Protein AF-A0A0A0WBD5-F1 (afdb_monomer_lite)

Sequence (180 aa):
EGVCSATETVPEGPFGEMHGYVFPGDAHAQPKYRVDLITHRKDAILPVCNCGRLTDETHTMIGPLAAAEIGFLLKSKGLPIKEAFSPFESQVTWVALQVDTEKLRAMKTNAEALCRTIGNVVFNDKVGYTIHRLVLVGEDIDVYNFKDVMWAFCTRCRPGLDEYHFEDVRGFPLIPYMSH

Organism: NCBI:txid2025498

Secondary structure (DSSP, 8-state):
-EEEEEEEEEEE-----TTS---TT--EEEEEEEE------TT--------SSSSSHIIIIIHHHHHHHHHHHHHHTT--EEEEE--GGGTT-EEEEEE-HHHHHHTT--HHHHHHHHHHHHHTSGGGTT--EEEEE-TTS-TT-HHHHHHHHHHH--TTTS-----SS---TTSHHHH-

Radius of gyration: 19.65 Å; chains: 1; bounding box: 48×39×56 Å

pLDDT: mean 97.89, std 2.72, range [66.81, 98.94]

Structure (mmCIF, N/CA/C/O backbone):
data_AF-A0A0A0WBD5-F1
#
_entry.id   AF-A0A0A0WBD5-F1
#
loop_
_atom_site.group_PDB
_atom_site.id
_atom_site.type_symbol
_atom_site.label_atom_id
_atom_site.label_alt_id
_atom_site.label_comp_id
_atom_site.label_asym_id
_atom_site.label_entity_id
_atom_site.label_seq_id
_atom_site.pdbx_PDB_ins_code
_atom_site.Cartn_x
_atom_site.Cartn_y
_atom_site.Cartn_z
_atom_site.occupancy
_atom_site.B_iso_or_equiv
_atom_site.auth_seq_id
_atom_site.auth_comp_id
_atom_site.auth_asym_id
_atom_site.auth_atom_id
_atom_site.pdbx_PDB_model_num
ATOM 1 N N . GLU A 1 1 ? 19.683 -13.896 -18.304 1.00 97.62 1 GLU A N 1
ATOM 2 C CA . GLU A 1 1 ? 20.782 -13.965 -17.313 1.00 97.62 1 GLU A CA 1
ATOM 3 C C . GLU A 1 1 ? 21.761 -12.823 -17.564 1.00 97.62 1 GLU A C 1
ATOM 5 O O . GLU A 1 1 ? 21.867 -12.368 -18.702 1.00 97.62 1 GLU A O 1
ATOM 10 N N . GLY A 1 2 ? 22.423 -12.316 -16.523 1.00 98.06 2 GLY A N 1
ATOM 11 C CA . GLY A 1 2 ? 23.289 -11.139 -16.620 1.00 98.06 2 GLY A CA 1
ATOM 12 C C . GLY A 1 2 ? 23.645 -10.558 -15.251 1.00 98.06 2 GLY A C 1
ATOM 13 O O . GLY A 1 2 ? 23.591 -11.271 -14.250 1.00 98.06 2 GLY A O 1
ATOM 14 N N . VAL A 1 3 ? 23.982 -9.265 -15.202 1.00 98.19 3 VAL A N 1
ATOM 15 C CA . VAL A 1 3 ? 24.390 -8.561 -13.970 1.00 98.19 3 VAL A CA 1
ATOM 16 C C . VAL A 1 3 ? 23.696 -7.203 -13.824 1.00 98.19 3 VAL A C 1
ATOM 18 O O . VAL A 1 3 ? 23.534 -6.476 -14.804 1.00 98.19 3 VAL A O 1
ATOM 21 N N . CYS A 1 4 ? 23.324 -6.845 -12.592 1.00 98.31 4 CYS A N 1
ATOM 22 C CA . CYS A 1 4 ? 22.983 -5.472 -12.208 1.00 98.31 4 CYS A CA 1
ATOM 23 C C . CYS A 1 4 ? 24.270 -4.756 -11.788 1.00 98.31 4 CYS A C 1
ATOM 25 O O . CYS A 1 4 ? 24.974 -5.245 -10.902 1.00 98.31 4 CYS A O 1
ATOM 27 N N . SER A 1 5 ? 24.596 -3.627 -12.414 1.00 98.06 5 SER A N 1
ATOM 28 C CA . SER A 1 5 ? 25.774 -2.848 -12.028 1.00 98.06 5 SER A CA 1
ATOM 29 C C . SER A 1 5 ? 25.575 -2.214 -10.650 1.00 98.06 5 SER A C 1
ATOM 31 O O . SER A 1 5 ? 24.498 -1.705 -10.347 1.00 98.06 5 SER A O 1
ATOM 33 N N . ALA A 1 6 ? 26.617 -2.234 -9.817 1.00 97.81 6 ALA A N 1
ATOM 34 C CA . ALA A 1 6 ? 26.623 -1.564 -8.514 1.00 97.81 6 ALA A CA 1
ATOM 35 C C . ALA A 1 6 ? 27.113 -0.106 -8.597 1.00 97.81 6 ALA A C 1
ATOM 37 O O . ALA A 1 6 ? 27.098 0.602 -7.592 1.00 97.81 6 ALA A O 1
ATOM 38 N N . THR A 1 7 ? 27.593 0.329 -9.767 1.00 98.00 7 THR A N 1
ATOM 39 C CA . THR A 1 7 ? 28.260 1.629 -9.952 1.00 98.00 7 THR A CA 1
ATOM 40 C C . THR A 1 7 ? 27.797 2.383 -11.193 1.00 98.00 7 THR A C 1
ATOM 42 O O . THR A 1 7 ? 27.757 3.609 -11.166 1.00 98.00 7 THR A O 1
ATOM 45 N N . GLU A 1 8 ? 27.458 1.690 -12.283 1.00 98.44 8 GLU A N 1
ATOM 46 C CA . GLU A 1 8 ? 26.980 2.341 -13.502 1.00 98.44 8 GLU A CA 1
ATOM 47 C C . GLU A 1 8 ? 25.473 2.592 -13.433 1.00 98.44 8 GLU A C 1
ATOM 49 O O . GLU A 1 8 ? 24.688 1.697 -13.099 1.00 98.44 8 GLU A O 1
ATOM 54 N N . THR A 1 9 ? 25.069 3.785 -13.858 1.00 98.44 9 THR A N 1
ATOM 55 C CA . THR A 1 9 ? 23.668 4.167 -14.033 1.00 98.44 9 THR A CA 1
ATOM 56 C C . THR A 1 9 ? 23.389 4.601 -15.470 1.00 98.44 9 THR A C 1
ATOM 58 O O . THR A 1 9 ? 24.304 4.929 -16.230 1.00 98.44 9 THR A O 1
ATOM 61 N N . VAL A 1 10 ? 22.117 4.567 -15.862 1.00 98.00 10 VAL A N 1
ATOM 62 C CA . VAL A 1 10 ? 21.611 5.057 -17.154 1.00 98.00 10 VAL A CA 1
ATOM 63 C C . VAL A 1 10 ? 20.319 5.854 -16.943 1.00 98.00 10 VAL A C 1
ATOM 65 O O . VAL A 1 10 ? 19.667 5.653 -15.917 1.00 98.00 10 VAL A O 1
ATOM 68 N N . PRO A 1 11 ? 19.939 6.750 -17.876 1.00 98.06 11 PRO A N 1
ATOM 69 C CA . PRO A 1 11 ? 18.626 7.386 -17.844 1.00 98.06 11 PRO A CA 1
ATOM 70 C C . PRO A 1 11 ? 17.508 6.339 -17.935 1.00 98.06 11 PRO A C 1
ATOM 72 O O . PRO A 1 11 ? 17.536 5.479 -18.817 1.00 98.06 11 PRO A O 1
ATOM 75 N N . GLU A 1 12 ? 16.538 6.427 -17.035 1.00 98.06 12 GLU A N 1
ATOM 76 C CA . GLU A 1 12 ? 15.359 5.565 -16.941 1.00 98.06 12 GLU A CA 1
ATOM 77 C C . GLU A 1 12 ? 14.115 6.443 -16.746 1.00 98.06 12 GLU A C 1
ATOM 79 O O . GLU A 1 12 ? 14.211 7.532 -16.177 1.00 98.06 12 GLU A O 1
ATOM 84 N N . GLY A 1 13 ? 12.972 5.996 -17.266 1.00 96.38 13 GLY A N 1
ATOM 85 C CA . GLY A 1 13 ? 11.739 6.772 -17.286 1.00 96.38 13 GLY A CA 1
ATOM 86 C C . GLY A 1 13 ? 11.680 7.865 -18.374 1.00 96.38 13 GLY A C 1
ATOM 87 O O . GLY A 1 13 ? 12.560 7.963 -19.237 1.00 96.38 13 GLY A O 1
ATOM 88 N N . PRO A 1 14 ? 10.614 8.685 -18.364 1.00 95.94 14 PRO A N 1
ATOM 89 C CA . PRO A 1 14 ? 9.466 8.554 -17.471 1.00 95.94 14 PRO A CA 1
ATOM 90 C C . PRO A 1 14 ? 8.604 7.344 -17.846 1.00 95.94 14 PRO A C 1
ATOM 92 O O . PRO A 1 14 ? 8.561 6.926 -19.006 1.00 95.94 14 PRO A O 1
ATOM 95 N N . PHE A 1 15 ? 7.888 6.804 -16.867 1.00 97.69 15 PHE A N 1
ATOM 96 C CA . PHE A 1 15 ? 6.972 5.684 -17.052 1.00 97.69 15 PHE A CA 1
ATOM 97 C C . PHE A 1 15 ? 5.539 6.077 -16.664 1.00 97.69 15 PHE A C 1
ATOM 99 O O . PHE A 1 15 ? 5.324 6.995 -15.874 1.00 97.69 15 PHE A O 1
ATOM 106 N N . GLY A 1 16 ? 4.551 5.425 -17.285 1.00 97.56 16 GLY A N 1
ATOM 107 C CA . GLY A 1 16 ? 3.148 5.547 -16.894 1.00 97.56 16 GLY A CA 1
ATOM 108 C C . GLY A 1 16 ? 2.907 4.719 -15.643 1.00 97.56 16 GLY A C 1
ATOM 109 O O . GLY A 1 16 ? 2.786 3.501 -15.724 1.00 97.56 16 GLY A O 1
ATOM 110 N N . GLU A 1 17 ? 2.882 5.381 -14.495 1.00 98.12 17 GLU A N 1
ATOM 111 C CA . GLU A 1 17 ? 2.952 4.718 -13.198 1.00 98.12 17 GLU A CA 1
ATOM 112 C C . GLU A 1 17 ? 1.586 4.322 -12.640 1.00 98.12 17 GLU A C 1
ATOM 114 O O . GLU A 1 17 ? 0.537 4.831 -13.050 1.00 98.12 17 GLU A O 1
ATOM 119 N N . MET A 1 18 ? 1.620 3.454 -11.623 1.00 98.31 18 MET A N 1
ATOM 120 C CA . MET A 1 18 ? 0.448 2.883 -10.942 1.00 98.31 18 MET A CA 1
ATOM 121 C C . MET A 1 18 ? -0.545 3.911 -10.388 1.00 98.31 18 MET A C 1
ATOM 123 O O . MET A 1 18 ? -1.683 3.574 -10.085 1.00 98.31 18 MET A O 1
ATOM 127 N N . HIS A 1 19 ? 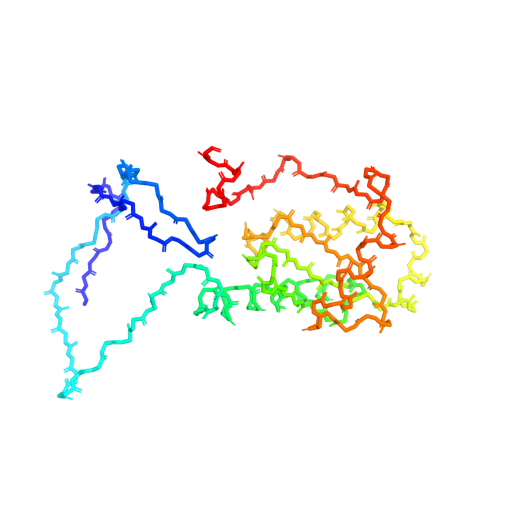-0.143 5.173 -10.231 1.00 98.50 19 HIS A N 1
ATOM 128 C CA . HIS A 1 19 ? -1.036 6.224 -9.750 1.00 98.50 19 HIS A CA 1
ATOM 129 C C . HIS A 1 19 ? -1.851 6.891 -10.870 1.00 98.50 19 HIS A C 1
ATOM 131 O O . HIS A 1 19 ? -2.668 7.766 -10.592 1.00 98.50 19 HIS A O 1
ATOM 137 N N . GLY A 1 20 ? -1.645 6.481 -12.127 1.00 97.88 20 GLY A N 1
ATOM 138 C CA . GLY A 1 20 ? -2.354 7.003 -13.294 1.00 97.88 20 GLY A CA 1
ATOM 139 C C . GLY A 1 20 ? -1.709 8.229 -13.936 1.00 97.88 20 GLY A C 1
ATOM 140 O O . GLY A 1 20 ? -2.402 8.974 -14.631 1.00 97.88 20 GLY A O 1
ATOM 141 N N . TYR A 1 21 ? -0.410 8.441 -13.711 1.00 98.00 21 TYR A N 1
ATOM 142 C CA . TYR A 1 21 ? 0.325 9.617 -14.177 1.00 98.00 21 TYR A CA 1
ATOM 143 C C . TYR A 1 21 ? 1.614 9.231 -14.898 1.00 98.00 21 TYR A C 1
ATOM 145 O O . TYR A 1 21 ? 2.246 8.225 -14.593 1.00 98.00 21 TYR A O 1
ATOM 153 N N . VAL A 1 22 ? 2.002 10.084 -15.840 1.00 97.19 22 VAL A N 1
ATOM 154 C CA . VAL A 1 22 ? 3.328 10.122 -16.455 1.00 97.19 22 VAL A CA 1
ATOM 155 C C . VAL A 1 22 ? 3.760 11.583 -16.491 1.00 97.19 22 VAL A C 1
ATOM 157 O O . VAL A 1 22 ? 2.947 12.454 -16.807 1.00 97.19 22 VAL A O 1
ATOM 160 N N . PHE A 1 23 ? 5.025 11.852 -16.185 1.00 96.06 23 PHE A N 1
ATOM 161 C CA . PHE A 1 23 ? 5.609 13.192 -16.231 1.00 96.06 23 PHE A CA 1
ATOM 162 C C . PHE A 1 23 ? 6.639 13.247 -17.368 1.00 96.06 23 PHE A C 1
ATOM 164 O O . PHE A 1 23 ? 7.776 12.813 -17.195 1.00 96.06 23 PHE A O 1
ATOM 171 N N . PRO A 1 24 ? 6.261 13.706 -18.579 1.00 94.88 24 PRO A N 1
ATOM 172 C CA . PRO A 1 24 ? 7.163 13.712 -19.728 1.00 94.88 24 PRO A CA 1
ATOM 173 C C . PRO A 1 24 ? 8.469 14.466 -19.447 1.00 94.88 24 PRO A C 1
ATOM 175 O O . P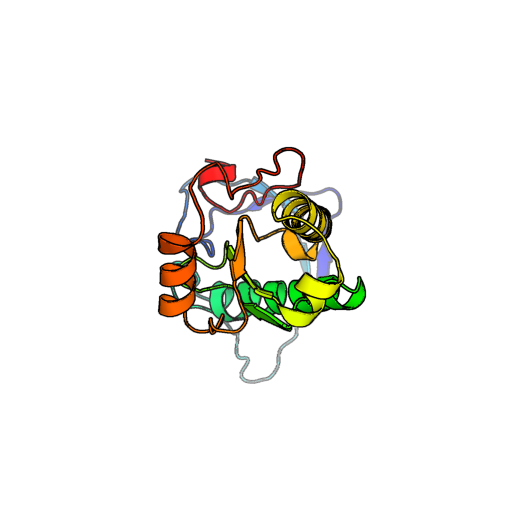RO A 1 24 ? 8.443 15.607 -18.995 1.00 94.88 24 PRO A O 1
ATOM 178 N N . GLY A 1 25 ? 9.605 13.843 -19.763 1.00 92.50 25 GLY A N 1
ATOM 179 C CA . GLY A 1 25 ? 10.939 14.404 -19.521 1.00 92.50 25 GLY A CA 1
ATOM 180 C C . GLY A 1 25 ? 11.526 14.108 -18.137 1.00 92.50 25 GLY A C 1
ATOM 181 O O . GLY A 1 25 ? 12.695 14.421 -17.924 1.00 92.50 25 GLY A O 1
ATOM 182 N N . ASP A 1 26 ? 10.769 13.475 -17.236 1.00 93.06 26 ASP A N 1
ATOM 183 C CA . ASP A 1 26 ? 11.231 13.112 -15.894 1.00 93.06 26 ASP A CA 1
ATOM 184 C C . ASP A 1 26 ? 12.023 11.793 -15.905 1.00 93.06 26 ASP A C 1
ATOM 186 O O . ASP A 1 26 ? 11.539 10.736 -15.502 1.00 93.06 26 ASP A O 1
ATOM 190 N N . ALA A 1 27 ? 13.231 11.849 -16.469 1.00 93.38 27 ALA A N 1
ATOM 191 C CA . ALA A 1 27 ? 14.156 10.724 -16.495 1.00 93.38 27 ALA A CA 1
ATOM 192 C C . ALA A 1 27 ? 15.162 10.814 -15.341 1.00 93.38 27 ALA A C 1
ATOM 194 O O . ALA A 1 27 ? 15.797 11.852 -15.135 1.00 93.38 27 ALA A O 1
ATOM 195 N N . HIS A 1 28 ? 15.373 9.698 -14.645 1.00 94.25 28 HIS A N 1
ATOM 196 C CA . HIS A 1 28 ? 16.263 9.606 -13.487 1.00 94.25 28 HIS A CA 1
ATOM 197 C C . HIS A 1 28 ? 17.397 8.617 -13.740 1.00 94.25 28 HIS A C 1
ATOM 199 O O . HIS A 1 28 ? 17.284 7.698 -14.549 1.00 94.25 28 HIS A O 1
ATOM 205 N N . ALA A 1 29 ? 18.522 8.793 -13.049 1.00 97.44 29 ALA A N 1
ATOM 206 C CA . ALA A 1 29 ? 19.633 7.852 -13.136 1.00 97.44 29 ALA A CA 1
ATOM 207 C C . ALA A 1 29 ? 19.317 6.580 -12.330 1.00 97.44 29 ALA A C 1
ATOM 209 O O . ALA A 1 29 ? 19.260 6.634 -11.103 1.00 97.44 29 ALA A O 1
ATOM 210 N N . GLN A 1 30 ? 19.159 5.438 -13.006 1.00 97.50 30 GLN A N 1
ATOM 211 C CA . GLN A 1 30 ? 18.866 4.140 -12.380 1.00 97.50 30 GLN A CA 1
ATOM 212 C C . GLN A 1 30 ? 19.950 3.092 -12.677 1.00 97.50 30 GLN A C 1
ATOM 214 O O . GLN A 1 30 ? 20.697 3.246 -13.651 1.00 97.50 30 GLN A O 1
ATOM 219 N N . PRO A 1 31 ? 20.070 2.020 -11.863 1.00 98.31 31 PRO A N 1
ATOM 220 C CA . PRO A 1 31 ? 21.063 0.969 -12.071 1.00 98.31 31 PRO A CA 1
ATOM 221 C C . PRO A 1 31 ? 20.987 0.338 -13.465 1.00 98.31 31 PRO A C 1
ATOM 223 O O . PRO A 1 31 ? 19.926 -0.077 -13.932 1.00 98.31 31 PRO A O 1
ATOM 226 N N . LYS A 1 32 ? 22.142 0.219 -14.124 1.00 98.44 32 LYS A N 1
ATOM 227 C CA . LYS A 1 32 ? 22.252 -0.406 -15.446 1.00 98.44 32 LYS A CA 1
ATOM 228 C C . LYS A 1 32 ? 22.298 -1.929 -15.325 1.00 98.44 32 LYS A C 1
ATOM 230 O O . LYS A 1 32 ? 23.159 -2.480 -14.635 1.00 98.44 32 LYS A O 1
ATOM 235 N N . TYR A 1 33 ? 21.442 -2.618 -16.074 1.00 98.38 33 TYR A N 1
ATOM 236 C CA . TYR A 1 33 ? 21.478 -4.074 -16.217 1.00 98.38 33 TYR A CA 1
ATOM 237 C C . TYR A 1 33 ? 22.164 -4.456 -17.533 1.00 98.38 33 TYR A C 1
ATOM 239 O O . TYR A 1 33 ? 21.792 -3.969 -18.600 1.00 98.38 33 TYR A O 1
ATOM 247 N N . ARG A 1 34 ? 23.163 -5.344 -17.472 1.00 98.06 34 ARG A N 1
ATOM 248 C CA . ARG A 1 34 ? 23.787 -5.959 -18.655 1.00 98.06 34 ARG A CA 1
ATOM 249 C C . ARG A 1 34 ? 23.239 -7.370 -18.822 1.00 98.06 34 ARG A C 1
ATOM 251 O O . ARG A 1 34 ? 23.305 -8.166 -17.888 1.00 98.06 34 ARG A O 1
ATOM 258 N N . VAL A 1 35 ? 22.715 -7.669 -20.006 1.00 98.44 35 VAL A N 1
ATOM 259 C CA . VAL A 1 35 ? 22.176 -8.988 -20.358 1.00 98.44 35 VAL A CA 1
ATOM 260 C C . VAL A 1 35 ? 23.244 -9.785 -21.099 1.00 98.44 35 VAL A C 1
ATOM 262 O O . VAL A 1 35 ? 23.732 -9.337 -22.132 1.00 98.44 35 VAL A O 1
ATOM 265 N N . ASP A 1 36 ? 23.570 -10.967 -20.580 1.00 98.69 36 ASP A N 1
ATOM 266 C CA . ASP A 1 36 ? 24.629 -11.831 -21.122 1.00 98.69 36 ASP A CA 1
ATOM 267 C C . ASP A 1 36 ? 24.064 -13.010 -21.914 1.00 98.69 36 ASP A C 1
ATOM 269 O O . ASP A 1 36 ? 24.684 -13.484 -22.863 1.00 98.69 36 ASP A O 1
ATOM 273 N N . LEU A 1 37 ? 22.870 -13.474 -21.539 1.00 98.50 37 LEU A N 1
ATOM 274 C CA . LEU A 1 37 ? 22.197 -14.597 -22.181 1.00 98.50 37 LEU A CA 1
ATOM 275 C C . LEU A 1 37 ? 20.679 -14.439 -22.087 1.00 98.50 37 LEU A C 1
ATOM 277 O O . LEU A 1 37 ? 20.139 -14.108 -21.026 1.00 98.50 37 LEU A O 1
ATOM 281 N N . ILE A 1 38 ? 19.987 -14.746 -23.183 1.00 98.44 38 ILE A N 1
ATOM 282 C CA . ILE A 1 38 ? 18.528 -14.864 -23.241 1.00 98.44 38 ILE A CA 1
ATOM 283 C C . ILE A 1 38 ? 18.194 -16.301 -23.641 1.00 98.44 38 ILE A C 1
ATOM 285 O O . ILE A 1 38 ? 18.619 -16.770 -24.694 1.00 98.44 38 ILE A O 1
ATOM 289 N N . THR A 1 39 ? 17.417 -16.990 -22.808 1.00 98.38 39 THR A N 1
ATOM 290 C CA . THR A 1 39 ? 16.805 -18.284 -23.128 1.00 98.38 39 THR A CA 1
ATOM 291 C C . THR A 1 39 ? 15.287 -18.135 -23.065 1.00 98.38 39 THR A C 1
ATOM 293 O O . THR A 1 39 ? 14.764 -17.336 -22.288 1.00 98.38 39 THR A O 1
ATOM 296 N N . HIS A 1 40 ? 14.556 -18.865 -23.907 1.00 98.44 40 HIS A N 1
ATOM 297 C CA . HIS A 1 40 ? 13.094 -18.866 -23.892 1.00 98.44 40 HIS A CA 1
ATOM 298 C C . HIS A 1 40 ? 12.540 -20.196 -24.411 1.00 98.44 40 HIS A C 1
ATOM 300 O O . HIS A 1 40 ? 13.219 -20.950 -25.111 1.00 98.44 40 HIS A O 1
ATOM 306 N N . ARG A 1 41 ? 11.281 -20.493 -24.074 1.00 98.56 41 ARG A N 1
ATOM 307 C CA . ARG A 1 41 ? 10.561 -21.648 -24.631 1.00 98.56 41 ARG A CA 1
ATOM 308 C C . ARG A 1 41 ? 10.269 -21.436 -26.119 1.00 98.56 41 ARG A C 1
ATOM 310 O O . ARG A 1 41 ? 10.183 -20.300 -26.582 1.00 98.56 41 ARG A O 1
ATOM 317 N N . LYS A 1 42 ? 10.046 -22.527 -26.857 1.00 98.12 42 LYS A N 1
ATOM 318 C CA . LYS A 1 42 ? 9.382 -22.448 -28.165 1.00 98.12 42 LYS A CA 1
ATOM 319 C C . LYS A 1 42 ? 8.000 -21.802 -27.981 1.00 98.12 42 LYS A C 1
ATOM 321 O O . LYS A 1 42 ? 7.334 -22.117 -26.997 1.00 98.12 42 LYS A O 1
ATOM 326 N N . ASP A 1 43 ? 7.622 -20.911 -28.898 1.00 97.94 43 ASP A N 1
ATOM 327 C CA . ASP A 1 43 ? 6.365 -20.147 -28.859 1.00 97.94 43 ASP A CA 1
ATOM 328 C C . ASP A 1 43 ? 6.225 -19.323 -27.561 1.00 97.94 43 ASP A C 1
ATOM 330 O O . ASP A 1 43 ? 5.267 -19.450 -26.801 1.00 97.94 43 ASP A O 1
ATOM 334 N N . ALA A 1 44 ? 7.254 -18.519 -27.271 1.00 98.38 44 ALA A N 1
ATOM 335 C CA . ALA A 1 44 ? 7.349 -17.735 -26.044 1.00 98.38 44 ALA A CA 1
ATOM 336 C C . ALA A 1 44 ? 6.211 -16.708 -25.905 1.00 98.38 44 ALA A C 1
ATOM 338 O O . ALA A 1 44 ? 5.827 -16.046 -26.867 1.00 98.38 44 ALA A O 1
ATOM 339 N N . ILE A 1 45 ? 5.731 -16.542 -24.672 1.00 98.56 45 ILE A N 1
ATOM 340 C CA . ILE A 1 45 ? 4.708 -15.565 -24.288 1.00 98.56 45 ILE A CA 1
ATOM 341 C C . ILE A 1 45 ? 5.355 -14.586 -23.309 1.00 98.56 45 ILE A C 1
ATOM 343 O O . ILE A 1 45 ? 5.927 -15.013 -22.305 1.00 98.56 45 ILE A O 1
ATOM 347 N N . LEU A 1 46 ? 5.253 -13.289 -23.595 1.00 98.25 46 LEU A N 1
ATOM 348 C CA . LEU A 1 46 ? 5.712 -12.217 -22.715 1.00 98.25 46 LEU A CA 1
ATOM 349 C C . LEU A 1 46 ? 4.490 -11.556 -22.057 1.00 98.25 46 LEU A C 1
ATOM 351 O O . LEU A 1 46 ? 3.748 -10.869 -22.761 1.00 98.25 46 LEU A O 1
ATOM 355 N N . PRO A 1 47 ? 4.240 -11.757 -20.751 1.00 98.38 47 PRO A N 1
ATOM 356 C CA . PRO A 1 47 ? 3.200 -11.011 -20.053 1.00 98.38 47 PRO A CA 1
ATOM 357 C C . PRO A 1 47 ? 3.604 -9.537 -19.938 1.00 98.38 47 PRO A C 1
ATOM 359 O O . PRO A 1 47 ? 4.763 -9.223 -19.669 1.00 98.38 47 PRO A O 1
ATOM 362 N N . VAL A 1 48 ? 2.640 -8.641 -20.136 1.00 97.81 48 VAL A N 1
ATOM 363 C CA . VAL A 1 48 ? 2.832 -7.190 -20.049 1.00 97.81 48 VAL A CA 1
ATOM 364 C C . VAL A 1 48 ? 1.712 -6.604 -19.202 1.00 97.81 48 VAL A C 1
ATOM 366 O O . VAL A 1 48 ? 0.544 -6.892 -19.448 1.00 97.81 48 VAL A O 1
ATOM 369 N N . CYS A 1 49 ? 2.084 -5.764 -18.239 1.00 97.88 49 CYS A N 1
ATOM 370 C CA . CYS A 1 49 ? 1.170 -4.907 -17.493 1.00 97.88 49 CYS A CA 1
ATOM 371 C C . CYS A 1 49 ? 1.171 -3.526 -18.158 1.00 97.88 49 CYS A C 1
ATOM 373 O O . CYS A 1 49 ? 2.203 -2.855 -18.187 1.00 97.88 49 CYS A O 1
ATOM 375 N N . ASN A 1 50 ? 0.034 -3.108 -18.711 1.00 97.88 50 ASN A N 1
ATOM 376 C CA . ASN A 1 50 ? -0.148 -1.752 -19.229 1.00 97.88 50 ASN A CA 1
ATOM 377 C C . ASN A 1 50 ? -0.785 -0.890 -18.137 1.00 97.88 50 ASN A C 1
ATOM 379 O O . ASN A 1 50 ? -1.998 -0.678 -18.145 1.00 97.88 50 ASN A O 1
ATOM 383 N N . CYS A 1 51 ? 0.027 -0.489 -17.161 1.00 98.06 51 CYS A N 1
ATOM 384 C CA . CYS A 1 51 ? -0.467 0.156 -15.952 1.00 98.06 51 CYS A CA 1
ATOM 385 C C . CYS A 1 51 ? -0.853 1.624 -16.136 1.00 98.06 51 CYS A C 1
ATOM 387 O O . CYS A 1 51 ? -0.383 2.318 -17.040 1.00 98.06 51 CYS A O 1
ATOM 389 N N . GLY A 1 52 ? -1.710 2.101 -15.236 1.00 98.00 52 GLY A N 1
ATOM 390 C CA . GLY A 1 52 ? -2.078 3.504 -15.146 1.00 98.00 52 GLY A CA 1
ATOM 391 C C . GLY A 1 52 ? -3.233 3.725 -14.183 1.00 98.00 52 GLY A C 1
ATOM 392 O O . GLY A 1 52 ? -3.119 3.497 -12.985 1.00 98.00 52 GLY A O 1
ATOM 393 N N . ARG A 1 53 ? -4.354 4.235 -14.700 1.00 98.62 53 ARG A N 1
ATOM 394 C CA . ARG A 1 53 ? -5.588 4.353 -13.912 1.00 98.62 53 ARG A CA 1
ATOM 395 C C . ARG A 1 53 ? -6.234 2.981 -13.732 1.00 98.62 53 ARG A C 1
ATOM 397 O O . ARG A 1 53 ? -5.987 2.066 -14.507 1.00 98.62 53 ARG A O 1
ATOM 404 N N . LEU A 1 54 ? -7.122 2.892 -12.745 1.00 97.94 54 LEU A N 1
ATOM 405 C CA . LEU A 1 54 ? -7.862 1.677 -12.410 1.00 97.94 54 LEU A CA 1
ATOM 406 C C . LEU A 1 54 ? -8.452 0.939 -13.633 1.00 97.94 54 LEU A C 1
ATOM 408 O O . LEU A 1 54 ? -9.069 1.577 -14.487 1.00 97.94 54 LEU A O 1
ATOM 412 N N . THR A 1 55 ? -8.344 -0.390 -13.742 1.00 98.44 55 THR A N 1
ATOM 413 C CA . THR A 1 55 ? -7.704 -1.354 -12.819 1.00 98.44 55 THR A CA 1
ATOM 414 C C . THR A 1 55 ? -6.776 -2.285 -13.596 1.00 98.44 55 THR A C 1
ATOM 416 O O . THR A 1 55 ? -7.184 -2.866 -14.598 1.00 98.44 55 THR A O 1
ATOM 419 N N . ASP A 1 56 ? -5.556 -2.457 -13.091 1.00 98.62 56 ASP A N 1
ATOM 420 C CA . ASP A 1 56 ? -4.501 -3.315 -13.649 1.00 98.62 56 ASP A CA 1
ATOM 421 C C . ASP A 1 56 ? -3.740 -4.050 -12.524 1.00 98.62 56 ASP A C 1
ATOM 423 O O . ASP A 1 56 ? -4.074 -3.909 -11.340 1.00 98.62 56 ASP A O 1
ATOM 427 N N . GLU A 1 57 ? -2.706 -4.816 -12.878 1.00 98.69 57 GLU A N 1
ATOM 428 C CA . GLU A 1 57 ? -1.925 -5.637 -11.946 1.00 98.69 57 GLU A CA 1
ATOM 429 C C . GLU A 1 57 ? -1.291 -4.837 -10.798 1.00 98.69 57 GLU A C 1
ATOM 431 O O . GLU A 1 57 ? -1.146 -5.360 -9.690 1.00 98.69 57 GLU A O 1
ATOM 436 N N . THR A 1 58 ? -0.949 -3.563 -11.007 1.00 98.69 58 THR A N 1
ATOM 437 C CA . THR A 1 58 ? -0.390 -2.714 -9.942 1.00 98.69 58 THR A CA 1
ATOM 438 C C . THR A 1 58 ? -1.407 -2.479 -8.827 1.00 98.69 58 THR A C 1
ATOM 440 O O . THR A 1 58 ? -1.047 -2.408 -7.657 1.00 98.69 58 THR A O 1
ATOM 443 N N . HIS A 1 59 ? -2.696 -2.478 -9.153 1.00 98.69 59 HIS A N 1
ATOM 444 C CA . HIS A 1 59 ? -3.773 -2.305 -8.188 1.00 98.69 59 HIS A CA 1
ATOM 445 C C . HIS A 1 59 ? -4.207 -3.632 -7.587 1.00 98.69 59 HIS A C 1
ATOM 447 O O . HIS A 1 59 ? -4.418 -3.720 -6.385 1.00 98.69 59 HIS A O 1
ATOM 453 N N . THR A 1 60 ? -4.344 -4.678 -8.404 1.00 98.62 60 THR A N 1
ATOM 454 C CA . THR A 1 60 ? -4.840 -5.977 -7.929 1.00 98.62 60 THR A CA 1
ATOM 455 C C . THR A 1 60 ? -3.782 -6.770 -7.168 1.00 98.62 60 THR A C 1
ATOM 457 O O . THR A 1 60 ? -4.142 -7.658 -6.398 1.00 98.62 60 THR A O 1
ATOM 460 N N . MET A 1 61 ? -2.492 -6.469 -7.364 1.00 98.62 61 MET A N 1
ATOM 461 C CA . MET A 1 61 ? -1.388 -7.160 -6.698 1.00 98.62 61 MET A CA 1
ATOM 462 C C . MET A 1 61 ? -0.695 -6.283 -5.655 1.00 98.62 61 MET A C 1
ATOM 464 O O . MET A 1 61 ? -0.665 -6.682 -4.496 1.00 98.62 61 MET A O 1
ATOM 468 N N . ILE A 1 62 ? -0.160 -5.104 -6.006 1.00 98.50 62 ILE A N 1
ATOM 469 C CA . ILE A 1 62 ? 0.677 -4.326 -5.065 1.00 98.50 62 ILE A CA 1
ATOM 470 C C . ILE A 1 62 ? -0.128 -3.935 -3.821 1.00 98.50 62 ILE A C 1
ATOM 472 O O . ILE A 1 62 ? 0.280 -4.263 -2.708 1.00 98.50 62 ILE A O 1
ATOM 476 N N . GLY A 1 63 ? -1.294 -3.308 -4.005 1.00 98.19 63 GLY A N 1
ATOM 477 C CA . GLY A 1 63 ? -2.161 -2.873 -2.905 1.00 98.19 63 GLY A CA 1
ATOM 478 C C . GLY A 1 63 ? -2.626 -4.020 -1.995 1.00 98.19 63 GLY A C 1
ATOM 479 O O . GLY A 1 63 ? -2.306 -4.017 -0.805 1.00 98.19 63 GLY A O 1
ATOM 480 N N . PRO A 1 64 ? -3.366 -5.019 -2.513 1.00 98.38 64 PRO A N 1
ATOM 481 C CA . PRO A 1 64 ? -3.867 -6.137 -1.719 1.00 98.38 64 PRO A CA 1
ATOM 482 C C . PRO A 1 64 ? -2.773 -6.979 -1.057 1.00 98.38 64 PRO A C 1
ATOM 484 O O . PRO A 1 64 ? -2.953 -7.384 0.089 1.00 98.38 64 PRO A O 1
ATOM 487 N N . LEU A 1 65 ? -1.635 -7.222 -1.722 1.00 98.75 65 LEU A N 1
ATOM 488 C CA . LEU A 1 65 ? -0.534 -7.982 -1.117 1.00 98.75 65 LEU A CA 1
ATOM 489 C C . LEU A 1 65 ? 0.164 -7.180 -0.010 1.00 98.75 65 LEU A C 1
ATOM 491 O O . LEU A 1 65 ? 0.476 -7.750 1.035 1.00 98.75 65 LEU A O 1
ATOM 495 N N . ALA A 1 66 ? 0.349 -5.865 -0.185 1.00 98.62 66 ALA A N 1
ATOM 496 C CA . ALA A 1 66 ? 0.842 -4.999 0.887 1.00 98.62 66 ALA A CA 1
ATOM 497 C C . ALA A 1 66 ? -0.135 -4.965 2.074 1.00 98.62 66 ALA A C 1
ATOM 499 O O . ALA A 1 66 ? 0.281 -5.125 3.219 1.00 98.62 66 ALA A O 1
ATOM 500 N N . ALA A 1 67 ? -1.441 -4.834 1.816 1.00 98.75 67 ALA A N 1
ATOM 501 C CA . ALA A 1 67 ? -2.469 -4.849 2.855 1.00 98.75 67 ALA A CA 1
ATOM 502 C C . ALA A 1 67 ? -2.508 -6.182 3.621 1.00 98.75 67 ALA A C 1
ATOM 504 O O . ALA A 1 67 ? -2.599 -6.175 4.849 1.00 98.75 67 ALA A O 1
ATOM 505 N N . ALA A 1 68 ? -2.388 -7.316 2.924 1.00 98.69 68 ALA A N 1
ATOM 506 C CA . ALA A 1 68 ? -2.330 -8.635 3.548 1.00 98.69 68 ALA A CA 1
ATOM 507 C C . ALA A 1 68 ? -1.128 -8.760 4.500 1.00 98.69 68 ALA A C 1
ATOM 509 O O . ALA A 1 68 ? -1.293 -9.194 5.644 1.00 98.69 68 ALA A O 1
ATOM 510 N N . GLU A 1 69 ? 0.054 -8.316 4.065 1.00 98.81 69 GLU A N 1
ATOM 511 C CA . GLU A 1 69 ? 1.266 -8.340 4.887 1.00 98.81 69 GLU A CA 1
ATOM 512 C C . GLU A 1 69 ? 1.178 -7.358 6.069 1.00 98.81 69 GLU A C 1
ATOM 514 O O . GLU A 1 69 ? 1.549 -7.706 7.188 1.00 98.81 69 GLU A O 1
ATOM 519 N N . ILE A 1 70 ? 0.595 -6.167 5.878 1.00 98.88 70 ILE A N 1
ATOM 520 C CA . ILE A 1 70 ? 0.285 -5.224 6.968 1.00 98.88 70 ILE A CA 1
ATOM 521 C C . ILE A 1 70 ? -0.643 -5.878 7.999 1.00 98.88 70 ILE A C 1
ATOM 523 O O . ILE A 1 70 ? -0.389 -5.811 9.204 1.00 98.88 70 ILE A O 1
ATOM 527 N N . GLY A 1 71 ? -1.709 -6.540 7.543 1.00 98.75 71 GLY A N 1
ATOM 528 C CA . GLY A 1 71 ? -2.636 -7.260 8.410 1.00 98.75 71 GLY A CA 1
ATOM 529 C C . GLY A 1 71 ? -1.940 -8.373 9.197 1.00 98.75 71 GLY A C 1
ATOM 530 O O . GLY A 1 71 ? -2.178 -8.515 10.399 1.00 98.75 71 GLY A O 1
ATOM 531 N N . PHE A 1 72 ? -1.057 -9.140 8.551 1.00 98.69 72 PHE A N 1
ATOM 532 C CA . PHE A 1 72 ? -0.234 -10.158 9.206 1.00 98.69 72 PHE A CA 1
ATOM 533 C C . PHE A 1 72 ? 0.717 -9.548 10.246 1.00 98.69 72 PHE A C 1
ATOM 535 O O . PHE A 1 72 ? 0.722 -9.994 11.395 1.00 98.69 72 PHE A O 1
ATOM 542 N N . LEU A 1 73 ? 1.455 -8.492 9.888 1.00 98.81 73 LEU A N 1
ATOM 543 C CA . LEU A 1 73 ? 2.377 -7.785 10.778 1.00 98.81 73 LEU A CA 1
ATOM 544 C C . LEU A 1 73 ? 1.667 -7.294 12.044 1.00 98.81 73 LEU A C 1
ATOM 546 O O . LEU A 1 73 ? 2.119 -7.581 13.154 1.00 98.81 73 LEU A O 1
ATOM 550 N N . LEU A 1 74 ? 0.535 -6.603 11.899 1.00 98.75 74 LEU A N 1
ATOM 551 C CA . LEU A 1 74 ? -0.242 -6.085 13.028 1.00 98.75 74 LEU A CA 1
ATOM 552 C C . LEU A 1 74 ? -0.733 -7.222 13.937 1.00 98.75 74 LEU A C 1
ATOM 554 O O . LEU A 1 74 ? -0.539 -7.160 15.154 1.00 98.75 74 LEU A O 1
ATOM 558 N N . LYS A 1 75 ? -1.276 -8.299 13.353 1.00 98.44 75 LYS A N 1
ATOM 559 C CA . LYS A 1 75 ? -1.701 -9.498 14.095 1.00 98.44 75 LYS A CA 1
ATOM 560 C C . LYS A 1 75 ? -0.537 -10.157 14.842 1.00 98.44 75 LYS A C 1
ATOM 562 O O . LYS A 1 75 ? -0.685 -10.494 16.015 1.00 98.44 75 LYS A O 1
ATOM 567 N N . SER A 1 76 ? 0.634 -10.286 14.213 1.00 98.38 76 SER A N 1
ATOM 568 C CA . SER A 1 76 ? 1.833 -10.874 14.834 1.00 98.38 76 SER A CA 1
ATOM 569 C C . SER A 1 76 ? 2.347 -10.075 16.039 1.00 98.38 76 SER A C 1
ATOM 571 O O . SER A 1 76 ? 2.927 -10.648 16.958 1.00 98.38 76 SER A O 1
ATOM 573 N N . LYS A 1 77 ? 2.078 -8.761 16.076 1.00 98.19 77 LYS A N 1
ATOM 574 C CA . LYS A 1 77 ? 2.384 -7.878 17.212 1.00 98.19 77 LYS A CA 1
ATOM 575 C C . LYS A 1 77 ? 1.259 -7.814 18.254 1.00 98.19 77 LYS A C 1
ATOM 577 O O . LYS A 1 77 ? 1.323 -6.997 19.168 1.00 98.19 77 LYS A O 1
ATOM 582 N N . GLY A 1 78 ? 0.236 -8.662 18.127 1.00 97.88 78 GLY A N 1
ATOM 583 C CA . GLY A 1 78 ? -0.893 -8.741 19.054 1.00 97.88 78 GLY A CA 1
ATOM 584 C C . GLY A 1 78 ? -1.901 -7.596 18.925 1.00 97.88 78 GLY A C 1
ATOM 585 O O . GLY A 1 78 ? -2.733 -7.425 19.815 1.00 97.88 78 GLY A O 1
ATOM 586 N N . LEU A 1 79 ? -1.842 -6.807 17.846 1.00 98.56 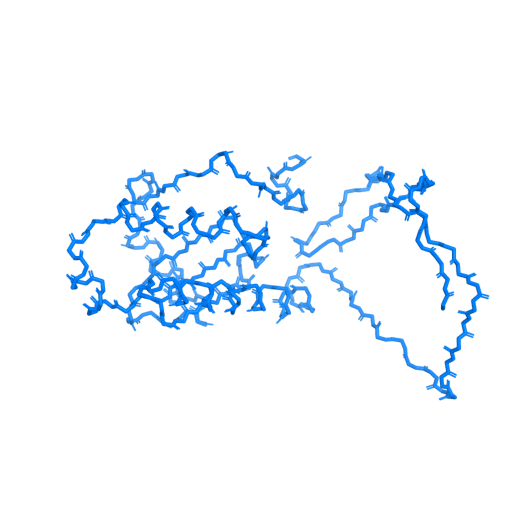79 LEU A N 1
ATOM 587 C CA . LEU A 1 79 ? -2.798 -5.726 17.609 1.00 98.56 79 LEU A CA 1
ATOM 588 C C . LEU A 1 79 ? -4.135 -6.292 17.102 1.00 98.56 79 LEU A C 1
ATOM 590 O O . LEU A 1 79 ? -4.151 -7.300 16.388 1.00 98.56 79 LEU A O 1
ATOM 594 N N . PRO A 1 80 ? -5.271 -5.664 17.461 1.00 98.19 80 PRO A N 1
ATOM 595 C CA . PRO A 1 80 ? -6.601 -6.238 17.276 1.00 98.19 80 PRO A CA 1
ATOM 596 C C . PRO A 1 80 ? -7.121 -6.045 15.843 1.00 98.19 80 PRO A C 1
ATOM 598 O O . PRO A 1 80 ? -8.173 -5.453 15.647 1.00 98.19 80 PRO A O 1
ATOM 601 N N . ILE A 1 81 ? -6.394 -6.510 14.827 1.00 98.44 81 ILE A N 1
ATOM 602 C CA . ILE A 1 81 ? -6.799 -6.400 13.416 1.00 98.44 81 ILE A CA 1
ATOM 603 C C . ILE A 1 81 ? -7.307 -7.748 12.907 1.00 98.44 81 ILE A C 1
ATOM 605 O O . ILE A 1 81 ? -6.648 -8.771 13.090 1.00 98.44 81 ILE A O 1
ATOM 609 N N . LYS A 1 82 ? -8.472 -7.754 12.255 1.00 98.12 82 LYS A N 1
ATOM 610 C CA . LYS A 1 82 ? -9.069 -8.944 11.630 1.00 98.12 82 LYS A CA 1
ATOM 611 C C . LYS A 1 82 ? -8.668 -9.022 10.169 1.00 98.12 82 LYS A C 1
ATOM 613 O O . LYS A 1 82 ? -7.932 -9.932 9.787 1.00 98.12 82 LYS A O 1
ATOM 618 N N . GLU A 1 83 ? -9.063 -8.003 9.415 1.00 98.56 83 GLU A N 1
ATOM 619 C CA . GLU A 1 83 ? -8.873 -7.910 7.973 1.00 98.56 83 GLU A CA 1
ATOM 620 C C . GLU A 1 83 ? -8.191 -6.605 7.583 1.00 98.56 83 GLU A C 1
ATOM 622 O O . GLU A 1 83 ? -8.275 -5.595 8.287 1.00 98.56 83 GLU A O 1
ATOM 627 N N . ALA A 1 84 ? -7.504 -6.646 6.448 1.00 98.75 84 ALA A N 1
ATOM 628 C CA . ALA A 1 84 ? -6.835 -5.504 5.857 1.00 98.75 84 ALA A CA 1
ATOM 629 C C . ALA A 1 84 ? -7.001 -5.554 4.339 1.00 98.75 84 ALA A C 1
ATOM 631 O O . ALA A 1 84 ? -6.765 -6.592 3.718 1.00 98.75 84 ALA A O 1
ATOM 632 N N . PHE A 1 85 ? -7.389 -4.433 3.740 1.00 98.81 85 PHE A N 1
ATOM 633 C CA . PHE A 1 85 ? -7.507 -4.317 2.291 1.00 98.81 85 PHE A CA 1
ATOM 634 C C . PHE A 1 85 ? -7.102 -2.925 1.826 1.00 98.81 85 PHE A C 1
ATOM 636 O O . PHE A 1 85 ? -7.300 -1.948 2.546 1.00 98.81 85 PHE A O 1
ATOM 643 N N . SER A 1 86 ? -6.541 -2.835 0.623 1.00 98.69 86 SER A N 1
ATOM 644 C CA . SER A 1 86 ? -6.236 -1.562 -0.021 1.00 98.69 86 SER A CA 1
ATOM 645 C C . SER A 1 86 ? -7.328 -1.239 -1.042 1.00 98.69 86 SER A C 1
ATOM 647 O O . SER A 1 86 ? 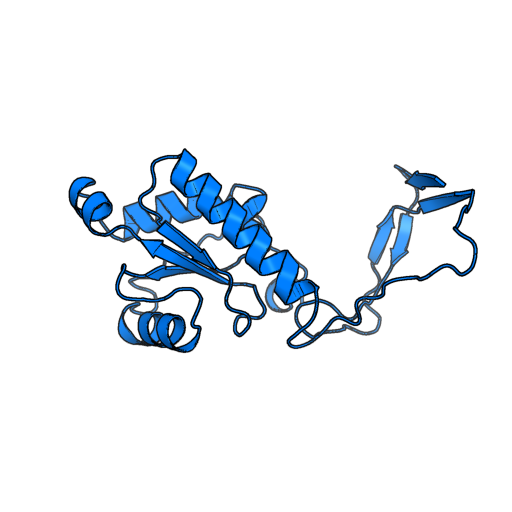-7.369 -1.890 -2.089 1.00 98.69 86 SER A O 1
ATOM 649 N N . PRO A 1 87 ? -8.240 -0.285 -0.762 1.00 98.62 87 PRO A N 1
ATOM 650 C CA . PRO A 1 87 ? -9.329 0.022 -1.678 1.00 98.62 87 PRO A CA 1
ATOM 651 C C . PRO A 1 87 ? -8.789 0.565 -2.998 1.00 98.62 87 PRO A C 1
ATOM 653 O O . PRO A 1 87 ? -7.985 1.504 -3.007 1.00 98.62 87 PRO A O 1
ATOM 656 N N . PHE A 1 88 ? -9.253 0.011 -4.115 1.00 98.62 88 PHE A N 1
ATOM 657 C CA . PHE A 1 88 ? -8.792 0.397 -5.447 1.00 98.62 88 PHE A CA 1
ATOM 658 C C . PHE A 1 88 ? -9.026 1.883 -5.721 1.00 98.62 88 PHE A C 1
ATOM 660 O O . PHE A 1 88 ? -8.143 2.561 -6.226 1.00 98.62 88 PHE A O 1
ATOM 667 N N . GLU A 1 89 ? -10.156 2.426 -5.282 1.00 98.62 89 GLU A N 1
ATOM 668 C CA . GLU A 1 89 ? -10.546 3.828 -5.431 1.00 98.62 89 GLU A CA 1
ATOM 669 C C . GLU A 1 89 ? -9.605 4.813 -4.722 1.00 98.62 89 GLU A C 1
ATOM 671 O O . GLU A 1 89 ? -9.582 5.991 -5.072 1.00 98.62 89 GLU A O 1
ATOM 676 N N . SER A 1 90 ? -8.784 4.341 -3.776 1.00 98.50 90 SER A N 1
ATOM 677 C CA . SER A 1 90 ? -7.685 5.126 -3.194 1.00 98.50 90 SER A CA 1
ATOM 678 C C . SER A 1 90 ? -6.422 5.146 -4.066 1.00 98.50 90 SER A C 1
ATOM 680 O O . SER A 1 90 ? -5.366 5.587 -3.612 1.00 98.50 90 SER A O 1
ATOM 682 N N . GLN A 1 91 ? -6.497 4.611 -5.289 1.00 98.69 91 GLN A N 1
ATOM 683 C 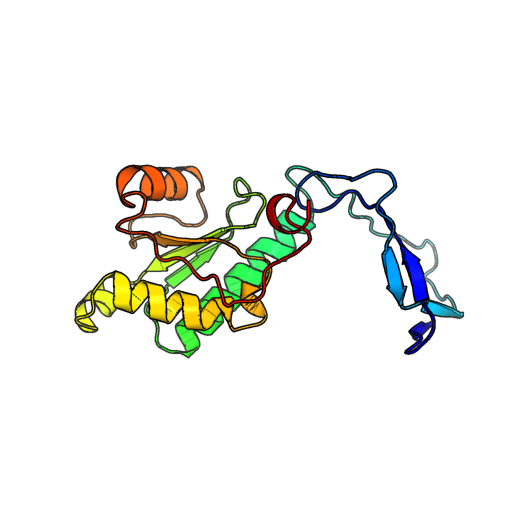CA . GLN A 1 91 ? -5.351 4.290 -6.138 1.00 98.69 91 GLN A CA 1
ATOM 684 C C . GLN A 1 91 ? -4.330 3.406 -5.398 1.00 98.69 91 GLN A C 1
ATOM 686 O O . GLN A 1 91 ? -3.124 3.584 -5.520 1.00 98.69 91 GLN A O 1
ATOM 691 N N . VAL A 1 92 ? -4.853 2.500 -4.560 1.00 98.62 92 VAL A N 1
ATOM 692 C CA . VAL A 1 92 ? -4.127 1.621 -3.625 1.00 98.62 92 VAL A CA 1
ATOM 693 C C . VAL A 1 92 ? -3.118 2.313 -2.693 1.00 98.62 92 VAL A C 1
ATOM 695 O O . VAL A 1 92 ? -2.179 1.692 -2.197 1.00 98.62 92 VAL A O 1
ATOM 698 N N . THR A 1 93 ? -3.329 3.598 -2.400 1.00 98.81 93 THR A N 1
ATOM 699 C CA . THR A 1 93 ? -2.495 4.364 -1.456 1.00 98.81 93 THR A CA 1
ATOM 700 C C . THR A 1 93 ? -2.999 4.278 -0.015 1.00 98.81 93 THR A C 1
ATOM 702 O O . THR A 1 93 ? -2.310 4.705 0.913 1.00 98.81 93 THR A O 1
ATOM 705 N N . TRP A 1 94 ? -4.214 3.763 0.205 1.00 98.81 94 TRP A N 1
ATOM 706 C CA . TRP A 1 94 ? -4.793 3.577 1.537 1.00 98.81 94 TRP A CA 1
ATOM 707 C C . TRP A 1 94 ? -4.847 2.095 1.896 1.00 98.81 94 TRP A C 1
ATOM 709 O O . TRP A 1 94 ? -4.938 1.238 1.018 1.00 98.81 94 TRP A O 1
ATOM 719 N N . VAL A 1 95 ? -4.876 1.791 3.192 1.00 98.94 95 VAL A N 1
ATOM 720 C CA . VAL A 1 95 ? -5.296 0.481 3.705 1.00 98.94 95 VAL A CA 1
ATOM 721 C C . VAL A 1 95 ? -6.388 0.675 4.747 1.00 98.94 95 VAL A C 1
ATOM 723 O O . VAL A 1 95 ? -6.205 1.384 5.737 1.00 98.94 95 VAL A O 1
ATOM 726 N N . ALA A 1 96 ? -7.529 0.030 4.529 1.00 98.94 96 ALA A N 1
ATOM 727 C CA . ALA A 1 96 ? -8.579 -0.105 5.522 1.00 98.94 96 ALA A CA 1
ATOM 728 C C . ALA A 1 96 ? -8.260 -1.296 6.434 1.00 98.94 96 ALA A C 1
ATOM 730 O O . ALA A 1 96 ? -7.965 -2.388 5.952 1.00 98.94 96 ALA A O 1
ATOM 731 N N . LEU A 1 97 ? -8.308 -1.076 7.746 1.00 98.94 97 LEU A N 1
ATOM 732 C CA . LEU A 1 97 ? -8.008 -2.057 8.784 1.00 98.94 97 LEU A CA 1
ATOM 733 C C . LEU A 1 97 ? -9.276 -2.321 9.598 1.00 98.94 97 LEU A C 1
ATOM 735 O O . LEU A 1 97 ? -9.732 -1.446 10.337 1.00 98.94 97 LEU A O 1
ATOM 739 N N . GLN A 1 98 ? -9.835 -3.524 9.479 1.00 98.81 98 GLN A N 1
ATOM 740 C CA . GLN A 1 98 ? -10.983 -3.940 10.279 1.00 98.81 98 GLN A CA 1
ATOM 741 C C . GLN A 1 98 ? -10.507 -4.325 11.680 1.00 98.81 98 GLN A C 1
ATOM 743 O O . GLN A 1 98 ? -9.708 -5.251 11.845 1.00 98.81 98 GLN A O 1
ATOM 748 N N . VAL A 1 99 ? -10.996 -3.621 12.694 1.00 98.69 99 VAL A N 1
ATOM 749 C CA . VAL A 1 99 ? -10.573 -3.780 14.086 1.00 98.69 99 VAL A CA 1
ATOM 750 C C . VAL A 1 99 ? -11.501 -4.744 14.822 1.00 98.69 99 VAL A C 1
ATOM 752 O O . VAL A 1 99 ? -12.709 -4.550 14.822 1.00 98.69 99 VAL A O 1
ATOM 755 N N . ASP A 1 100 ? -10.940 -5.741 15.505 1.00 98.50 100 ASP A N 1
ATOM 756 C CA . ASP A 1 100 ? -11.625 -6.582 16.496 1.00 98.50 100 ASP A CA 1
ATOM 757 C C . ASP A 1 100 ? -11.994 -5.716 17.710 1.00 98.50 100 ASP A C 1
ATOM 759 O O . ASP A 1 100 ? -11.145 -5.359 18.537 1.00 98.50 100 ASP A O 1
ATOM 763 N N . THR A 1 101 ? -13.262 -5.308 17.794 1.00 97.50 101 THR A N 1
ATOM 764 C CA . THR A 1 101 ? -13.681 -4.307 18.780 1.00 97.50 101 THR A CA 1
ATOM 765 C C . THR A 1 101 ? -13.745 -4.881 20.191 1.00 97.50 101 THR A C 1
ATOM 767 O O . THR A 1 101 ? -13.613 -4.134 21.163 1.00 97.50 101 THR A O 1
ATOM 770 N N . GLU A 1 102 ? -13.922 -6.195 20.330 1.00 97.94 102 GLU A N 1
ATOM 771 C CA . GLU A 1 102 ? -13.877 -6.876 21.620 1.00 97.94 102 GLU A CA 1
ATOM 772 C C . GLU A 1 102 ? -12.465 -6.837 22.205 1.00 97.94 102 GLU A C 1
ATOM 774 O O . GLU A 1 102 ? -12.282 -6.362 23.332 1.00 97.94 102 GLU A O 1
ATOM 779 N N . LYS A 1 103 ? -11.454 -7.222 21.417 1.00 98.06 103 LYS A N 1
ATOM 780 C CA . LYS A 1 103 ? -10.049 -7.111 21.836 1.00 98.06 103 LYS A CA 1
ATOM 781 C C . LYS A 1 103 ? -9.638 -5.665 22.069 1.00 98.06 103 LYS A C 1
ATOM 783 O O . LYS A 1 103 ? -8.968 -5.387 23.062 1.00 98.06 103 LYS A O 1
ATOM 788 N N . LEU A 1 104 ? -10.080 -4.734 21.220 1.00 98.19 104 LEU A N 1
ATOM 789 C CA . LEU A 1 104 ? -9.814 -3.309 21.422 1.00 98.19 104 LEU A CA 1
ATOM 790 C C . LEU A 1 104 ? -10.343 -2.818 22.780 1.00 98.19 104 LEU A C 1
ATOM 792 O O . LEU A 1 104 ? -9.620 -2.143 23.515 1.00 98.19 104 LEU A O 1
ATOM 796 N N . ARG A 1 105 ? -11.581 -3.177 23.153 1.00 97.94 105 ARG A N 1
ATOM 797 C CA . ARG A 1 105 ? -12.152 -2.817 24.464 1.00 97.94 105 ARG A CA 1
ATOM 798 C C . ARG A 1 105 ? -11.337 -3.405 25.618 1.00 97.94 105 ARG A C 1
ATOM 800 O O . ARG A 1 105 ? -11.121 -2.718 26.617 1.00 97.94 105 ARG A O 1
ATOM 807 N N . ALA A 1 106 ? -10.845 -4.637 25.478 1.00 98.00 106 ALA A N 1
ATOM 808 C CA . ALA A 1 106 ? -10.009 -5.282 26.490 1.00 98.00 106 ALA A CA 1
ATOM 809 C C . ALA A 1 106 ? -8.656 -4.574 26.703 1.00 98.00 106 ALA A C 1
ATOM 811 O O . ALA A 1 106 ? -8.146 -4.572 27.824 1.00 98.00 106 ALA A O 1
ATOM 812 N N . MET A 1 107 ? -8.105 -3.920 25.672 1.00 97.62 107 MET A N 1
ATOM 813 C CA . MET A 1 107 ? -6.850 -3.159 25.768 1.00 97.62 107 MET A CA 1
ATOM 814 C C . MET A 1 107 ? -6.957 -1.894 26.631 1.00 97.62 107 MET A C 1
ATOM 816 O O . MET A 1 107 ? -5.926 -1.373 27.046 1.00 97.62 107 MET A O 1
ATOM 820 N N . LYS A 1 108 ? -8.173 -1.385 26.898 1.00 97.50 108 LYS A N 1
ATOM 821 C CA . LYS A 1 108 ? -8.412 -0.152 27.681 1.00 97.50 108 LYS A CA 1
ATOM 822 C C . LYS A 1 108 ? -7.559 1.041 27.209 1.00 97.50 108 LYS A C 1
ATOM 824 O O . LYS A 1 108 ? -7.022 1.795 28.018 1.00 97.50 108 LYS A O 1
ATOM 829 N N . THR A 1 109 ? -7.426 1.185 25.893 1.00 97.75 109 THR A N 1
ATOM 830 C CA . THR A 1 109 ? -6.669 2.260 25.235 1.00 97.75 109 THR A CA 1
ATOM 831 C C . THR A 1 109 ? -7.592 3.396 24.769 1.00 97.75 109 THR A C 1
ATOM 833 O O . THR A 1 109 ? -8.803 3.353 24.987 1.00 97.75 109 THR A O 1
ATOM 836 N N . ASN A 1 110 ? -7.028 4.412 24.119 1.00 97.94 110 ASN A N 1
ATOM 837 C CA . ASN A 1 110 ? -7.762 5.468 23.423 1.00 97.94 110 ASN A CA 1
ATOM 838 C C . ASN A 1 110 ? -7.386 5.505 21.927 1.00 97.94 110 ASN A C 1
ATOM 840 O O . ASN A 1 110 ? -6.466 4.807 21.495 1.00 97.94 110 ASN A O 1
ATOM 844 N N . ALA A 1 111 ? -8.122 6.300 21.142 1.00 97.56 111 ALA A N 1
ATOM 845 C CA . ALA A 1 111 ? -7.939 6.396 19.692 1.00 97.56 111 ALA A CA 1
ATOM 846 C C . ALA A 1 111 ? -6.514 6.828 19.312 1.00 97.56 111 ALA A C 1
ATOM 848 O O . ALA A 1 111 ? -5.879 6.170 18.493 1.00 97.56 111 ALA A O 1
ATOM 849 N N . GLU A 1 112 ? -5.978 7.861 19.966 1.00 98.44 112 GLU A N 1
ATOM 850 C CA . GLU A 1 112 ? -4.631 8.364 19.688 1.00 98.44 112 GLU A CA 1
ATOM 851 C C . GLU A 1 112 ? -3.562 7.305 19.932 1.00 98.44 112 GLU A C 1
ATOM 853 O O . GLU A 1 112 ? -2.745 7.034 19.053 1.00 98.44 112 GLU A O 1
ATOM 858 N N . ALA A 1 113 ? -3.575 6.675 21.105 1.00 98.44 113 ALA A N 1
ATOM 859 C CA . ALA A 1 113 ? -2.603 5.653 21.454 1.00 98.44 113 ALA A CA 1
ATOM 860 C C . ALA A 1 113 ? -2.672 4.473 20.474 1.00 98.44 113 ALA A C 1
ATOM 862 O O . ALA A 1 113 ? -1.634 4.037 19.979 1.00 98.44 113 ALA A O 1
ATOM 863 N N . LEU A 1 114 ? -3.877 4.001 20.132 1.00 98.50 114 LEU A N 1
ATOM 864 C CA . LEU A 1 114 ? -4.060 2.922 19.159 1.00 98.50 114 LEU A CA 1
ATOM 865 C C . LEU A 1 114 ? -3.527 3.303 17.769 1.00 98.50 114 LEU A C 1
ATOM 867 O O . LEU A 1 114 ? -2.717 2.566 17.204 1.00 98.50 114 LEU A O 1
ATOM 871 N N . CYS A 1 115 ? -3.962 4.443 17.226 1.00 98.56 115 CYS A N 1
ATOM 872 C CA . CYS A 1 115 ? -3.573 4.902 15.894 1.00 98.56 115 CYS A CA 1
ATOM 873 C C . CYS A 1 115 ? -2.069 5.164 15.806 1.00 98.56 115 CYS A C 1
ATOM 875 O O . CYS A 1 115 ? -1.438 4.762 14.831 1.00 98.56 115 CYS A O 1
ATOM 877 N N . ARG A 1 116 ? -1.466 5.764 16.841 1.00 98.62 116 ARG A N 1
ATOM 878 C CA . ARG A 1 116 ? -0.012 5.960 16.910 1.00 98.62 116 ARG A CA 1
ATOM 879 C C . ARG A 1 116 ? 0.739 4.641 16.981 1.00 98.62 116 ARG A C 1
ATOM 881 O O . ARG A 1 116 ? 1.731 4.488 16.279 1.00 98.62 116 ARG A O 1
ATOM 888 N N . THR A 1 117 ? 0.282 3.672 17.775 1.00 98.69 117 THR A N 1
ATOM 889 C CA . THR A 1 117 ? 0.905 2.341 17.812 1.00 98.69 117 THR A CA 1
ATOM 890 C C . THR A 1 117 ? 0.829 1.648 16.452 1.00 98.69 117 THR A C 1
ATOM 892 O O . THR A 1 117 ? 1.853 1.174 15.967 1.00 98.69 117 THR A O 1
ATOM 895 N N . ILE A 1 118 ? -0.345 1.619 15.814 1.00 98.75 118 ILE A N 1
ATOM 896 C CA . ILE A 1 118 ? -0.527 0.996 14.494 1.00 98.75 118 ILE A CA 1
ATOM 897 C C . ILE A 1 118 ? 0.317 1.706 13.433 1.00 98.75 118 ILE A C 1
ATOM 899 O O . ILE A 1 118 ? 1.088 1.049 12.737 1.00 98.75 118 ILE A O 1
ATOM 903 N N . GLY A 1 119 ? 0.231 3.033 13.336 1.00 98.75 119 GLY A N 1
ATOM 904 C CA . GLY A 1 119 ? 0.993 3.792 12.347 1.00 98.75 119 GLY A CA 1
ATOM 905 C C . GLY A 1 119 ? 2.503 3.685 12.563 1.00 98.75 119 GLY A C 1
ATOM 906 O O . GLY A 1 119 ? 3.227 3.472 11.600 1.00 98.75 119 GLY A O 1
ATOM 907 N N . ASN A 1 120 ? 2.989 3.683 13.811 1.00 98.69 120 ASN A N 1
ATOM 908 C CA . ASN A 1 120 ? 4.408 3.441 14.093 1.00 98.69 120 ASN A CA 1
ATOM 909 C C . ASN A 1 120 ? 4.856 2.040 13.669 1.00 98.69 120 ASN A C 1
ATOM 911 O O . ASN A 1 120 ? 5.983 1.887 13.211 1.00 98.69 120 ASN A O 1
ATOM 915 N N . VAL A 1 121 ? 4.009 1.019 13.828 1.00 98.69 121 VAL A N 1
ATOM 916 C CA . VAL A 1 121 ? 4.327 -0.341 13.376 1.00 98.69 121 VAL A CA 1
ATOM 917 C C . VAL A 1 121 ? 4.373 -0.422 11.855 1.00 98.69 121 VAL A C 1
ATOM 919 O O . VAL A 1 121 ? 5.270 -1.071 11.333 1.00 98.69 121 VAL A O 1
ATOM 922 N N . VAL A 1 122 ? 3.422 0.200 11.159 1.00 98.81 122 VAL A N 1
ATOM 923 C CA . VAL A 1 122 ? 3.273 0.058 9.705 1.00 98.81 122 VAL A CA 1
ATOM 924 C C . VAL A 1 122 ? 4.220 0.976 8.942 1.00 98.81 122 VAL A C 1
ATOM 926 O O . VAL A 1 122 ? 4.935 0.506 8.066 1.00 98.81 122 VAL A O 1
ATOM 929 N N . PHE A 1 123 ? 4.264 2.267 9.272 1.00 98.75 123 PHE A N 1
ATOM 930 C CA . PHE A 1 123 ? 5.021 3.260 8.503 1.00 98.75 123 PHE A CA 1
ATOM 931 C C . PHE A 1 123 ? 6.535 3.231 8.767 1.00 98.75 123 PHE A C 1
ATOM 933 O O . PHE A 1 123 ? 7.300 3.756 7.963 1.00 98.75 123 PHE A O 1
ATOM 940 N N . ASN A 1 124 ? 6.987 2.579 9.847 1.00 98.44 124 ASN A N 1
ATOM 941 C CA . ASN A 1 124 ? 8.411 2.282 10.066 1.00 98.44 124 ASN A CA 1
ATOM 942 C C . ASN A 1 124 ? 8.827 0.894 9.559 1.00 98.44 124 ASN A C 1
ATOM 944 O O . ASN A 1 124 ? 9.982 0.502 9.723 1.00 98.44 124 ASN A O 1
ATOM 948 N N . ASP A 1 125 ? 7.905 0.140 8.962 1.00 98.44 125 ASP A N 1
ATOM 949 C CA . ASP A 1 125 ? 8.189 -1.151 8.350 1.00 98.44 125 ASP A CA 1
ATOM 950 C C . ASP A 1 125 ? 8.099 -1.039 6.822 1.00 98.44 125 ASP A C 1
ATOM 952 O O . ASP A 1 125 ? 7.331 -0.251 6.266 1.00 98.44 125 ASP A O 1
ATOM 956 N N . LYS A 1 126 ? 8.886 -1.851 6.113 1.00 98.25 126 LYS A N 1
ATOM 957 C CA . LYS A 1 126 ? 8.883 -1.895 4.647 1.00 98.25 126 LYS A CA 1
ATOM 958 C C . LYS A 1 126 ? 7.482 -2.171 4.092 1.00 98.25 126 LYS A C 1
ATOM 960 O O . LYS A 1 126 ? 7.171 -1.708 2.996 1.00 98.25 126 LYS A O 1
ATOM 965 N N . VAL A 1 127 ? 6.655 -2.932 4.808 1.00 97.00 127 VAL A N 1
ATOM 966 C CA . VAL A 1 127 ? 5.316 -3.327 4.338 1.00 97.00 127 VAL A CA 1
ATOM 967 C C . VAL A 1 127 ? 4.375 -2.133 4.161 1.00 97.00 127 VAL A C 1
ATOM 969 O O . VAL A 1 127 ? 3.495 -2.181 3.310 1.00 97.00 127 VAL A O 1
ATOM 972 N N . GLY A 1 128 ? 4.588 -1.045 4.912 1.00 98.00 128 GLY A N 1
ATOM 973 C CA . GLY A 1 128 ? 3.809 0.187 4.807 1.00 98.00 128 GLY A CA 1
ATOM 974 C C . GLY A 1 128 ? 4.287 1.152 3.725 1.00 98.00 128 GLY A C 1
ATOM 975 O O . GLY A 1 128 ? 3.643 2.173 3.526 1.00 98.00 128 GLY A O 1
ATOM 976 N N . TYR A 1 129 ? 5.389 0.856 3.024 1.00 98.50 129 TYR A N 1
ATOM 977 C CA . TYR A 1 129 ? 6.089 1.831 2.179 1.00 98.50 129 TYR A CA 1
ATOM 978 C C . TYR A 1 129 ? 5.201 2.507 1.128 1.00 98.50 129 TYR A C 1
ATOM 980 O O . TYR A 1 129 ? 5.336 3.705 0.920 1.00 98.50 129 TYR A O 1
ATOM 988 N N . THR A 1 130 ? 4.291 1.772 0.480 1.00 98.56 130 THR A N 1
ATOM 989 C CA . THR A 1 130 ? 3.419 2.313 -0.579 1.00 98.56 130 THR A CA 1
ATOM 990 C C . THR A 1 130 ? 2.129 2.946 -0.047 1.00 98.56 130 THR A C 1
ATOM 992 O O . THR A 1 130 ? 1.336 3.458 -0.833 1.00 98.56 130 THR A O 1
ATOM 995 N N . ILE A 1 131 ? 1.885 2.892 1.267 1.00 98.69 131 ILE A N 1
ATOM 996 C CA . ILE A 1 131 ? 0.612 3.254 1.896 1.00 98.69 131 ILE A CA 1
ATOM 997 C C . ILE A 1 131 ? 0.774 4.550 2.684 1.00 98.69 131 ILE A C 1
ATOM 999 O O . ILE A 1 131 ? 1.655 4.675 3.525 1.00 98.69 131 ILE A O 1
ATOM 1003 N N . HIS A 1 132 ? -0.100 5.519 2.427 1.00 98.75 132 HIS A N 1
ATOM 1004 C CA . HIS A 1 132 ? -0.038 6.866 3.010 1.00 98.75 132 HIS A CA 1
ATOM 1005 C C . HIS A 1 132 ? -1.204 7.175 3.942 1.00 98.75 132 HIS A C 1
ATOM 1007 O O . HIS A 1 132 ? -1.190 8.173 4.659 1.00 98.75 132 HIS A O 1
ATOM 1013 N N . ARG A 1 133 ? -2.220 6.309 3.970 1.00 98.88 133 ARG A N 1
ATOM 1014 C CA . ARG A 1 133 ? -3.327 6.413 4.919 1.00 98.88 133 ARG A CA 1
ATOM 1015 C C . ARG A 1 133 ? -3.757 5.043 5.410 1.00 98.88 133 ARG A C 1
ATOM 1017 O O . ARG A 1 133 ? -4.023 4.142 4.621 1.00 98.88 133 ARG A O 1
ATOM 1024 N N . LEU A 1 134 ? -3.894 4.923 6.724 1.00 98.94 134 LEU A N 1
ATOM 1025 C CA . LEU A 1 134 ? -4.557 3.796 7.367 1.00 98.94 134 LEU A CA 1
ATOM 1026 C C . LEU A 1 134 ? -5.929 4.256 7.851 1.00 98.94 134 LEU A C 1
ATOM 1028 O O . LEU A 1 134 ? -6.028 5.264 8.547 1.00 98.94 134 LEU A O 1
ATOM 1032 N N . VAL A 1 135 ? -6.980 3.528 7.483 1.00 98.88 135 VAL A N 1
ATOM 1033 C CA . VAL A 1 135 ? -8.353 3.807 7.916 1.00 98.88 135 VAL A CA 1
ATOM 1034 C C . VAL A 1 135 ? -8.797 2.685 8.839 1.00 98.88 135 VAL A C 1
ATOM 1036 O O . VAL A 1 135 ? -9.012 1.561 8.397 1.00 98.88 135 VAL A O 1
ATOM 1039 N N . LEU A 1 136 ? -8.916 2.977 10.131 1.00 98.88 136 LEU A N 1
ATOM 1040 C CA . LEU A 1 136 ? -9.366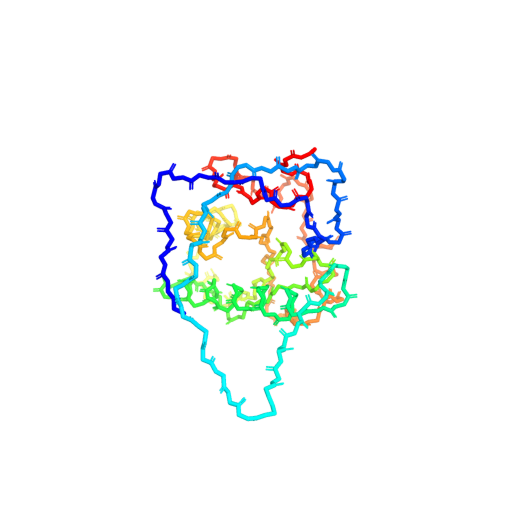 1.999 11.116 1.00 98.88 136 LEU A CA 1
ATOM 1041 C C . LEU A 1 136 ? -10.894 2.003 11.152 1.00 98.88 136 LEU A C 1
ATOM 1043 O O . LEU A 1 136 ? -11.514 3.044 11.366 1.00 98.88 136 LEU A O 1
ATOM 1047 N N . VAL A 1 137 ? -11.498 0.835 10.957 1.00 98.88 137 VAL A N 1
ATOM 1048 C CA . VAL A 1 137 ? -12.954 0.659 10.939 1.00 98.88 137 VAL A CA 1
ATOM 1049 C C . VAL A 1 137 ? -13.382 -0.453 11.892 1.00 98.88 137 VAL A C 1
ATOM 1051 O O . VAL A 1 137 ? -12.606 -1.357 12.199 1.00 98.88 137 VAL A O 1
ATOM 1054 N N . GLY A 1 138 ? -14.615 -0.376 12.393 1.00 98.62 138 GLY A N 1
ATOM 1055 C CA . GLY A 1 138 ? -15.197 -1.425 13.233 1.00 98.62 138 GLY A CA 1
ATOM 1056 C C . GLY A 1 138 ? -15.545 -2.690 12.444 1.00 98.62 138 GLY A C 1
ATOM 1057 O O . GLY A 1 138 ? -15.484 -2.717 11.217 1.00 98.62 138 GLY A O 1
ATOM 1058 N N . GLU A 1 139 ? -15.948 -3.739 13.159 1.00 97.25 139 GLU A N 1
ATOM 1059 C CA . GLU A 1 139 ? -16.312 -5.045 12.576 1.00 97.25 139 GLU A CA 1
ATOM 1060 C C . GLU A 1 139 ? -17.576 -5.010 11.712 1.00 97.25 139 GLU A C 1
ATOM 1062 O O . GLU A 1 139 ? -17.848 -5.964 10.991 1.00 97.25 139 GLU A O 1
ATOM 1067 N N . ASP A 1 140 ? -18.352 -3.928 11.789 1.00 98.44 140 ASP A N 1
ATOM 1068 C CA . ASP A 1 140 ? -19.546 -3.719 10.974 1.00 98.44 140 ASP A CA 1
ATOM 1069 C C . ASP A 1 140 ? -19.230 -3.278 9.536 1.00 98.44 140 ASP A C 1
ATOM 1071 O O . ASP A 1 140 ? -20.128 -3.253 8.700 1.00 98.44 140 ASP A O 1
ATOM 1075 N N . ILE A 1 141 ? -17.971 -2.932 9.246 1.00 98.81 141 ILE A N 1
ATOM 1076 C CA . ILE A 1 141 ? -17.524 -2.475 7.929 1.00 98.81 141 ILE A CA 1
ATOM 1077 C C . ILE A 1 141 ? -16.810 -3.604 7.196 1.00 98.81 141 ILE A C 1
ATOM 1079 O O . ILE A 1 141 ? -15.788 -4.102 7.672 1.00 98.81 141 ILE A O 1
ATOM 1083 N N . ASP A 1 142 ? -17.294 -3.962 6.008 1.00 98.75 142 ASP A N 1
ATOM 1084 C CA . ASP A 1 142 ? -16.551 -4.809 5.078 1.00 98.75 142 ASP A CA 1
ATOM 1085 C C . ASP A 1 142 ? -15.434 -3.991 4.407 1.00 98.75 142 ASP A C 1
ATOM 1087 O O . ASP A 1 142 ? -15.689 -3.111 3.583 1.00 98.75 142 ASP A O 1
ATOM 1091 N N . VAL A 1 143 ? -14.176 -4.278 4.756 1.00 98.75 143 VAL A N 1
ATOM 1092 C CA . VAL A 1 143 ? -13.010 -3.562 4.210 1.00 98.75 143 VAL A CA 1
ATOM 1093 C C . VAL A 1 143 ? -12.767 -3.829 2.724 1.00 98.75 143 VAL A C 1
ATOM 1095 O O . VAL A 1 143 ? -12.058 -3.049 2.091 1.00 98.75 143 VAL A O 1
ATOM 1098 N N . TYR A 1 144 ? -13.363 -4.881 2.155 1.00 98.56 144 TYR A N 1
ATOM 1099 C CA . TYR A 1 144 ? -13.286 -5.191 0.725 1.00 98.56 144 TYR A CA 1
ATOM 1100 C C . TYR A 1 144 ? -14.317 -4.414 -0.106 1.00 98.56 144 TYR A C 1
ATOM 1102 O O . TYR A 1 144 ? -14.213 -4.368 -1.333 1.00 98.56 144 TYR A O 1
ATOM 1110 N N . ASN A 1 145 ? -15.292 -3.768 0.543 1.00 98.69 145 ASN A N 1
ATOM 1111 C CA . ASN A 1 145 ? -16.284 -2.919 -0.100 1.00 98.69 145 ASN A CA 1
ATOM 1112 C C . ASN A 1 145 ? -15.944 -1.438 0.115 1.00 98.69 145 ASN A C 1
ATOM 1114 O O . ASN A 1 145 ? -16.188 -0.863 1.178 1.00 98.69 145 ASN A O 1
ATOM 1118 N N . PHE A 1 146 ? -15.440 -0.778 -0.928 1.00 98.12 146 PHE A N 1
ATOM 1119 C CA . PHE A 1 146 ? -15.065 0.634 -0.841 1.00 98.12 146 PHE A CA 1
ATOM 1120 C C . PHE A 1 146 ? -16.213 1.548 -0.408 1.00 98.12 146 PHE A C 1
ATOM 1122 O O . PHE A 1 146 ? -15.974 2.513 0.314 1.00 98.12 146 PHE A O 1
ATOM 1129 N N . LYS A 1 147 ? -17.461 1.258 -0.796 1.00 98.75 147 LYS A N 1
ATOM 1130 C CA . LYS A 1 147 ? -18.601 2.095 -0.392 1.00 98.75 147 LYS A CA 1
ATOM 1131 C C . LYS A 1 147 ? -18.775 2.105 1.126 1.00 98.75 147 LYS A C 1
ATOM 1133 O O . LYS A 1 147 ? -19.070 3.160 1.686 1.00 98.75 147 LYS A O 1
ATOM 1138 N N . ASP A 1 148 ? -18.522 0.975 1.780 1.00 98.81 148 ASP A N 1
ATOM 1139 C CA . ASP A 1 148 ? -18.639 0.839 3.233 1.00 98.81 148 ASP A CA 1
ATOM 1140 C C . ASP A 1 148 ? -17.463 1.528 3.934 1.00 98.81 148 ASP A C 1
ATOM 1142 O O . ASP A 1 148 ? -17.666 2.304 4.871 1.00 98.81 148 ASP A O 1
ATOM 1146 N N . VAL A 1 149 ? -16.238 1.331 3.427 1.00 98.81 149 VAL A N 1
ATOM 1147 C CA . VAL A 1 149 ? -15.029 2.017 3.920 1.00 98.81 149 VAL A CA 1
ATOM 1148 C C . VAL A 1 149 ? -15.170 3.535 3.803 1.00 98.81 149 VAL A C 1
ATOM 1150 O O . VAL A 1 149 ? -14.895 4.264 4.757 1.00 98.81 149 VAL A O 1
ATOM 1153 N N . MET A 1 150 ? -15.622 4.025 2.649 1.00 98.75 150 MET A N 1
ATOM 1154 C CA . MET A 1 150 ? -15.774 5.452 2.386 1.00 98.75 150 MET A CA 1
ATOM 1155 C C . MET A 1 150 ? -16.887 6.062 3.241 1.00 98.75 150 MET A C 1
ATOM 1157 O O . MET A 1 150 ? -16.713 7.155 3.781 1.00 98.75 150 MET A O 1
ATOM 1161 N N . TRP A 1 151 ? -18.008 5.354 3.426 1.00 98.81 151 TRP A N 1
ATOM 1162 C CA . TRP A 1 151 ? -19.055 5.767 4.360 1.00 98.81 151 TRP A CA 1
ATOM 1163 C C . TRP A 1 151 ? -18.518 5.888 5.789 1.00 98.81 151 TRP A C 1
ATOM 1165 O O . TRP A 1 151 ? -18.746 6.911 6.440 1.00 98.81 151 TRP A O 1
ATOM 1175 N N . ALA A 1 152 ? -17.769 4.889 6.263 1.00 98.88 152 ALA A N 1
ATOM 1176 C CA . ALA A 1 152 ? -17.164 4.915 7.589 1.00 98.88 152 ALA A CA 1
ATOM 1177 C C . ALA A 1 152 ? -16.186 6.089 7.743 1.00 98.88 152 ALA A C 1
ATOM 1179 O O . ALA A 1 152 ? -16.309 6.853 8.697 1.00 98.88 152 ALA A O 1
ATOM 1180 N N . PHE A 1 153 ? -15.276 6.294 6.785 1.00 98.81 153 PHE A N 1
ATOM 1181 C CA . PHE A 1 153 ? -14.335 7.416 6.812 1.00 98.81 153 PHE A CA 1
ATOM 1182 C C . PHE A 1 153 ? -15.061 8.771 6.855 1.00 98.81 153 PHE A C 1
ATOM 1184 O O . PHE A 1 153 ? -14.787 9.582 7.735 1.00 98.81 153 PHE A O 1
ATOM 1191 N N . CYS A 1 154 ? -16.044 8.990 5.975 1.00 98.62 154 CYS A N 1
ATOM 1192 C CA . CYS A 1 154 ? -16.786 10.253 5.889 1.00 98.62 154 CYS A CA 1
ATOM 1193 C C . CYS A 1 154 ? -17.657 10.570 7.110 1.00 98.62 154 CYS A C 1
ATOM 1195 O O . CYS A 1 154 ? -18.005 11.731 7.316 1.00 98.62 154 CYS A O 1
ATOM 1197 N N . THR A 1 155 ? -18.084 9.561 7.874 1.00 98.69 155 THR A N 1
ATOM 1198 C CA . THR A 1 155 ? -19.079 9.746 8.947 1.00 98.69 155 THR A CA 1
ATOM 1199 C C . THR A 1 155 ? -18.548 9.471 10.349 1.00 98.69 155 THR A C 1
ATOM 1201 O O . THR A 1 155 ? -19.212 9.839 11.317 1.00 98.69 155 THR A O 1
ATOM 1204 N N . ARG A 1 156 ? -17.370 8.844 10.481 1.00 98.69 156 ARG A N 1
ATOM 1205 C CA . ARG A 1 156 ? -16.811 8.407 11.774 1.00 98.69 156 ARG A CA 1
ATOM 1206 C C . ARG A 1 156 ? -15.427 8.971 12.088 1.00 98.69 156 ARG A C 1
ATOM 1208 O O . ARG A 1 156 ? -15.012 8.858 13.233 1.00 98.69 156 ARG A O 1
ATOM 1215 N N . CYS A 1 157 ? -14.726 9.554 11.114 1.00 98.69 157 CYS A N 1
ATOM 1216 C CA . CYS A 1 157 ? -13.419 10.179 11.318 1.00 98.69 157 CYS A CA 1
ATOM 1217 C C . CYS A 1 157 ? -13.563 11.705 11.268 1.00 98.69 157 CYS A C 1
ATOM 1219 O O . CYS A 1 157 ? -13.824 12.267 10.202 1.00 98.69 157 CYS A O 1
ATOM 1221 N N . ARG A 1 158 ? -13.430 12.397 12.406 1.00 98.62 158 ARG A N 1
ATOM 1222 C CA . ARG A 1 158 ? -13.458 13.863 12.447 1.00 98.62 158 ARG A CA 1
ATOM 1223 C C . ARG A 1 158 ? -12.140 14.428 11.897 1.00 98.62 158 ARG A C 1
ATOM 1225 O O . ARG A 1 158 ? -11.106 14.221 12.538 1.00 98.62 158 ARG A O 1
ATOM 1232 N N . PRO A 1 159 ? -12.159 15.210 10.797 1.00 98.44 159 PRO A N 1
ATOM 1233 C CA . PRO A 1 159 ? -10.936 15.728 10.187 1.00 98.44 159 PRO A CA 1
ATOM 1234 C C . PRO A 1 159 ? -10.053 16.483 11.187 1.00 98.44 159 PRO A C 1
ATOM 1236 O O . PRO A 1 159 ? -10.540 17.341 11.932 1.00 98.44 159 PRO A O 1
ATOM 1239 N N . GLY A 1 160 ? -8.769 16.132 11.222 1.00 95.69 160 GLY A N 1
ATOM 1240 C CA . GLY A 1 160 ? -7.751 16.679 12.122 1.00 95.69 160 GLY A CA 1
ATOM 1241 C C . GLY A 1 160 ? -7.818 16.240 13.592 1.00 95.69 160 GLY A C 1
ATOM 1242 O O . GLY A 1 160 ? -6.788 16.251 14.255 1.00 95.69 160 GLY A O 1
ATOM 1243 N N . LEU A 1 161 ? -8.983 15.854 14.128 1.00 97.50 161 LEU A N 1
ATOM 1244 C CA . LEU A 1 161 ? -9.110 15.431 15.535 1.00 97.50 161 LEU A CA 1
ATOM 1245 C C . LEU A 1 161 ? -8.978 13.922 15.729 1.00 97.50 161 LEU A C 1
ATOM 1247 O O . LEU A 1 161 ? -8.395 13.496 16.724 1.00 97.50 161 LEU A O 1
ATOM 1251 N N . ASP A 1 162 ? -9.475 13.142 14.770 1.00 98.56 162 ASP A N 1
ATOM 1252 C CA . ASP A 1 162 ? -9.355 11.679 14.761 1.00 98.56 162 ASP A CA 1
ATOM 1253 C C . ASP A 1 162 ? -8.276 11.201 13.767 1.00 98.56 162 ASP A C 1
ATOM 1255 O O . ASP A 1 162 ? -8.144 10.007 13.493 1.00 98.56 162 ASP A O 1
ATOM 1259 N N . GLU A 1 163 ? -7.485 12.135 13.230 1.00 98.50 163 GLU A N 1
ATOM 1260 C CA . GLU A 1 163 ? -6.383 11.884 12.301 1.00 98.50 163 GLU A CA 1
ATOM 1261 C C . GLU A 1 163 ? -5.043 12.183 12.980 1.00 98.50 163 GLU A C 1
ATOM 1263 O O . GLU A 1 163 ? -4.860 13.218 13.617 1.00 98.50 163 GLU A O 1
ATOM 1268 N N . TYR A 1 164 ? -4.076 11.279 12.818 1.00 98.38 164 TYR A N 1
ATOM 1269 C CA . TYR A 1 164 ? -2.755 11.395 13.432 1.00 98.38 164 TYR A CA 1
ATOM 1270 C C . TYR A 1 164 ? -1.693 11.317 12.339 1.00 98.38 164 TYR A C 1
ATOM 1272 O O . TYR A 1 164 ? -1.562 10.291 11.675 1.00 98.38 164 TYR A O 1
ATOM 1280 N N . HIS A 1 165 ? -0.969 12.415 12.132 1.00 98.31 165 HIS A N 1
ATOM 1281 C CA . HIS A 1 165 ? 0.002 12.545 11.046 1.00 98.31 165 HIS A CA 1
ATOM 1282 C C . HIS A 1 165 ? 1.356 11.928 11.417 1.00 98.31 165 HIS A C 1
ATOM 1284 O O . HIS A 1 165 ? 1.768 11.956 12.582 1.00 98.31 165 HIS A O 1
ATOM 1290 N N . PHE A 1 166 ? 2.051 11.408 10.404 1.00 98.31 166 PHE A N 1
ATOM 1291 C CA . PHE A 1 166 ? 3.380 10.808 10.503 1.00 98.31 166 PHE A CA 1
ATOM 1292 C C . PHE A 1 166 ? 4.290 11.478 9.475 1.00 98.31 166 PHE A C 1
ATOM 1294 O O . PHE A 1 166 ? 4.260 11.129 8.302 1.00 98.31 166 PHE A O 1
ATOM 1301 N N . GLU A 1 167 ? 5.069 12.460 9.923 1.00 97.69 167 GLU A N 1
ATOM 1302 C CA . GLU A 1 167 ? 5.955 13.245 9.049 1.00 97.69 167 GLU A CA 1
ATOM 1303 C C . GLU A 1 167 ? 7.391 12.689 9.019 1.00 97.69 167 GLU A C 1
ATOM 1305 O O . GLU A 1 167 ? 8.100 12.843 8.032 1.00 97.69 167 GLU A O 1
ATOM 1310 N N . ASP A 1 168 ? 7.822 12.009 10.090 1.00 97.50 168 ASP A N 1
ATOM 1311 C CA . ASP A 1 168 ? 9.165 11.419 10.222 1.00 97.50 168 ASP A CA 1
ATOM 1312 C C . ASP A 1 168 ? 9.163 9.925 9.856 1.00 97.50 168 ASP A C 1
ATOM 1314 O O . ASP A 1 168 ? 9.561 9.056 10.628 1.00 97.50 168 ASP A O 1
ATOM 1318 N N . VAL A 1 169 ? 8.608 9.614 8.683 1.00 98.12 169 VAL A N 1
ATOM 1319 C CA . VAL A 1 169 ? 8.551 8.259 8.117 1.00 98.12 169 VAL A CA 1
ATOM 1320 C C . VAL A 1 169 ? 8.858 8.308 6.624 1.00 98.12 169 VAL A C 1
ATOM 1322 O O . VAL A 1 169 ? 8.781 9.353 5.977 1.00 98.12 169 VAL A O 1
ATOM 1325 N N . ARG A 1 170 ? 9.225 7.167 6.039 1.00 97.56 170 ARG A N 1
ATOM 1326 C CA . ARG A 1 170 ? 9.596 7.121 4.623 1.00 97.56 170 ARG A CA 1
ATOM 1327 C C . ARG A 1 170 ? 8.359 7.237 3.728 1.00 97.56 170 ARG A C 1
ATOM 1329 O O . ARG A 1 170 ? 7.564 6.308 3.653 1.00 97.56 170 ARG A O 1
ATOM 1336 N N . GLY A 1 171 ? 8.261 8.333 2.982 1.00 97.38 171 GLY A N 1
ATOM 1337 C CA . GLY A 1 171 ? 7.240 8.518 1.950 1.00 97.38 171 GLY A CA 1
ATOM 1338 C C . GLY A 1 171 ? 7.514 7.750 0.648 1.00 97.38 171 GLY A C 1
ATOM 1339 O O . GLY A 1 171 ? 8.652 7.368 0.354 1.00 97.38 171 GLY A O 1
ATOM 1340 N N . PHE A 1 172 ? 6.462 7.554 -0.155 1.00 98.19 172 PHE A N 1
ATOM 1341 C CA . PHE A 1 172 ? 6.524 6.866 -1.449 1.00 98.19 172 PHE A CA 1
ATOM 1342 C C . PHE A 1 172 ? 6.587 7.896 -2.583 1.00 98.19 172 PHE A C 1
ATOM 1344 O O . PHE A 1 172 ? 5.559 8.494 -2.895 1.00 98.19 172 PHE A O 1
ATOM 1351 N N . PRO A 1 173 ? 7.756 8.125 -3.206 1.00 97.06 173 PRO A N 1
ATOM 1352 C CA . PRO A 1 173 ? 7.944 9.230 -4.148 1.00 97.06 173 PRO A CA 1
ATOM 1353 C C . PRO A 1 173 ? 7.122 9.096 -5.437 1.00 97.06 173 PRO A C 1
ATOM 1355 O O . PRO A 1 173 ? 6.873 10.081 -6.115 1.00 97.06 173 PRO A O 1
ATOM 1358 N N . LEU A 1 174 ? 6.660 7.888 -5.767 1.00 97.19 174 LEU A N 1
ATOM 1359 C CA . LEU A 1 174 ? 5.852 7.629 -6.961 1.00 97.19 174 LEU A CA 1
ATOM 1360 C C . LEU A 1 174 ? 4.432 8.200 -6.876 1.00 97.19 174 LEU A C 1
ATOM 1362 O O . LEU A 1 174 ? 3.762 8.320 -7.903 1.00 97.19 174 LEU A O 1
ATOM 1366 N N . ILE A 1 175 ? 3.942 8.520 -5.675 1.00 98.19 175 ILE A N 1
ATOM 1367 C CA . ILE A 1 175 ? 2.662 9.213 -5.533 1.00 98.19 175 ILE A CA 1
ATOM 1368 C C . ILE A 1 175 ? 2.870 10.674 -5.952 1.00 98.19 175 ILE A C 1
ATOM 1370 O O . ILE A 1 175 ? 3.748 11.324 -5.384 1.00 98.19 175 ILE A O 1
ATOM 1374 N N . PRO A 1 176 ? 2.059 11.237 -6.870 1.00 97.62 176 PRO A N 1
ATOM 1375 C CA . PRO A 1 176 ? 2.300 12.575 -7.408 1.00 97.62 176 PRO A CA 1
ATOM 1376 C C . PRO A 1 176 ? 2.534 13.663 -6.356 1.00 97.62 176 PRO A C 1
ATOM 1378 O O . PRO A 1 176 ? 3.459 14.446 -6.505 1.00 97.62 176 PRO A O 1
ATOM 1381 N N . TYR A 1 177 ? 1.772 13.673 -5.255 1.00 97.44 177 TYR A N 1
ATOM 1382 C CA . TYR A 1 177 ? 1.908 14.700 -4.212 1.00 97.44 177 TYR A CA 1
ATOM 1383 C C . TYR A 1 177 ? 3.188 14.592 -3.360 1.00 97.44 177 TYR A C 1
ATOM 1385 O O . TYR A 1 177 ? 3.408 15.437 -2.497 1.00 97.44 177 TYR A O 1
ATOM 1393 N N . MET A 1 178 ? 3.996 13.539 -3.527 1.00 96.38 178 MET A N 1
ATOM 1394 C CA . MET A 1 178 ? 5.207 13.311 -2.730 1.00 96.38 178 MET A CA 1
ATOM 1395 C C . MET A 1 178 ? 6.474 13.857 -3.373 1.00 96.38 178 MET A C 1
ATOM 1397 O O . MET A 1 178 ? 7.454 14.103 -2.672 1.00 96.38 178 MET A O 1
ATOM 1401 N N . SER A 1 179 ? 6.513 13.959 -4.698 1.00 84.25 179 SER A N 1
ATOM 1402 C CA . SER A 1 179 ? 7.742 14.294 -5.430 1.00 84.25 179 SER A CA 1
ATOM 1403 C C . SER A 1 179 ? 7.539 15.287 -6.571 1.00 84.25 179 SER A C 1
ATOM 1405 O O . SER A 1 179 ? 8.533 15.710 -7.159 1.00 84.25 179 SER A O 1
ATOM 1407 N N . HIS A 1 180 ? 6.296 15.705 -6.837 1.00 66.81 180 HIS A N 1
ATOM 1408 C CA . HIS A 1 180 ? 5.952 16.709 -7.843 1.00 66.81 180 HIS A CA 1
ATOM 1409 C C . HIS A 1 180 ? 5.115 17.848 -7.256 1.00 66.81 180 HIS A C 1
ATOM 1411 O O . HIS A 1 180 ? 4.321 17.597 -6.320 1.00 66.81 180 HIS A O 1
#

Foldseek 3Di:
DWDWDPPAWDWDDDDQDLAQDGDPPPTDTDIDTDDDDDDADVVGDDDDWPHHADDTCCLVPLLAVLQVVLQVQCVVVVAQFDGWGQAVVVSSQEIETEGPVVVVVVVVDDLVVNVCVSCCSQQQDPSNASHQYYQYDYPVADRHDVVRSVVCCVPPADPPPSDDDDPPGHHDCPNPVNPD

InterPro domains:
  IPR002830 UbiD decarboxylyase family [PTHR30108] (1-178)
  IPR048304 3-octaprenyl-4-hydroxybenzoate carboxy-lyase-like, Rift-related domain [PF01977] (1-53)
  IPR049381 3-octaprenyl-4-hydroxybenzoate carboxy-lyase-like, C-terminal domain [PF20696] (59-180)